Protein AF-A0A930V3K7-F1 (afdb_monomer)

Radius of gyration: 13.12 Å; Cα contacts (8 Å, |Δi|>4): 125; chains: 1; bounding box: 36×26×37 Å

Mean predicted aligned error: 4.08 Å

Sequence (84 aa):
MDVWEHGGRKFEVVMASDLDRDGMALELTDLADAPGVGPV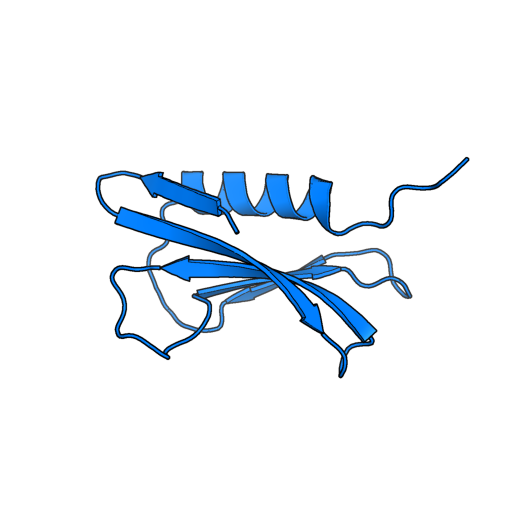LEAFWHDSAPGFDFIVHRPTVVPLPVIERFVNEASRLLPPVQQR

pLDDT: mean 90.2, std 10.25, range [40.84, 98.19]

Secondary structure (DSSP, 8-state):
-EEEEETTEEEEEEEEEETTTTEEEEEEEETTSPTT---SEEEEEETTTTEEEEEE-S-----HHHHHHHHHHHHHHSS-----

Solvent-accessible surface area (backbone atoms only — not comparable to full-atom values): 5166 Å² total; per-residue (Å²): 119,50,77,46,76,58,96,92,44,45,33,39,36,38,77,43,79,37,78,89,78,70,37,42,32,36,35,35,26,57,68,84,51,69,88,88,73,65,49,38,36,36,38,35,42,38,85,95,59,83,49,74,51,77,46,69,75,50,98,73,92,74,60,65,72,58,53,54,50,48,54,55,48,40,70,69,67,48,59,79,78,81,83,125

Nearest PDB structures (foldseek):
  8c7g-assembly1_A  TM=4.261E-01  e=1.163E+00  Drosophila melanogaster
  8bgm-assembly1_B  TM=2.462E-01  e=5.120E-01  Paraclostridium bifermentans

Organism: NCBI:txid2784339

Foldseek 3Di:
DDWDDDPNWIKDWDWDQDPVLRFIKIFICTPVDDPPPGGQWMWTADPVDGDIDIDGPDDDDDPVVVVVVSVVVCVVPGPDDPPD

Structure (mmCIF, N/CA/C/O backbone):
data_AF-A0A930V3K7-F1
#
_entry.id   AF-A0A930V3K7-F1
#
loop_
_atom_site.group_PDB
_atom_site.id
_atom_site.type_symbol
_atom_site.label_atom_id
_atom_site.label_alt_id
_atom_site.label_comp_id
_atom_site.label_asym_id
_atom_site.label_entity_id
_atom_site.label_seq_id
_atom_site.pdbx_PDB_ins_code
_atom_site.Cartn_x
_atom_site.Cartn_y
_atom_site.Cartn_z
_atom_site.occupancy
_atom_site.B_iso_or_equiv
_atom_site.auth_seq_id
_atom_site.auth_comp_id
_atom_site.auth_asym_id
_atom_site.auth_atom_id
_atom_site.pdbx_PDB_model_num
ATOM 1 N N . MET A 1 1 ? -1.754 -11.060 0.410 1.00 80.88 1 MET A N 1
ATOM 2 C CA . MET A 1 1 ? -2.577 -10.113 1.178 1.00 80.88 1 MET A CA 1
ATOM 3 C C . MET A 1 1 ? -2.082 -10.167 2.603 1.00 80.88 1 MET A C 1
ATOM 5 O O . MET A 1 1 ? -2.146 -11.238 3.195 1.00 80.88 1 MET A O 1
ATOM 9 N N . ASP A 1 2 ? -1.577 -9.045 3.102 1.00 93.56 2 ASP A N 1
ATOM 10 C CA . ASP A 1 2 ? -1.082 -8.898 4.471 1.00 93.56 2 ASP A CA 1
ATOM 11 C C . ASP A 1 2 ? -1.891 -7.821 5.195 1.00 93.56 2 ASP A C 1
ATOM 13 O O . ASP A 1 2 ? -2.342 -6.860 4.577 1.00 93.56 2 ASP A O 1
ATOM 17 N N . VAL A 1 3 ? -2.059 -7.961 6.511 1.00 97.06 3 VAL A N 1
ATOM 18 C CA . VAL A 1 3 ? -2.694 -6.934 7.350 1.00 97.06 3 VAL A CA 1
ATOM 19 C C . VAL A 1 3 ? -1.668 -6.394 8.332 1.00 97.06 3 VAL A C 1
ATOM 21 O O . VAL A 1 3 ? -1.036 -7.144 9.077 1.00 97.06 3 VAL A O 1
ATOM 24 N N . TRP A 1 4 ? -1.490 -5.080 8.325 1.00 97.75 4 TRP A N 1
ATOM 25 C CA . TRP A 1 4 ? -0.586 -4.355 9.205 1.00 97.75 4 TRP A CA 1
ATOM 26 C C . TRP A 1 4 ? -1.385 -3.626 10.274 1.00 97.75 4 TRP A C 1
A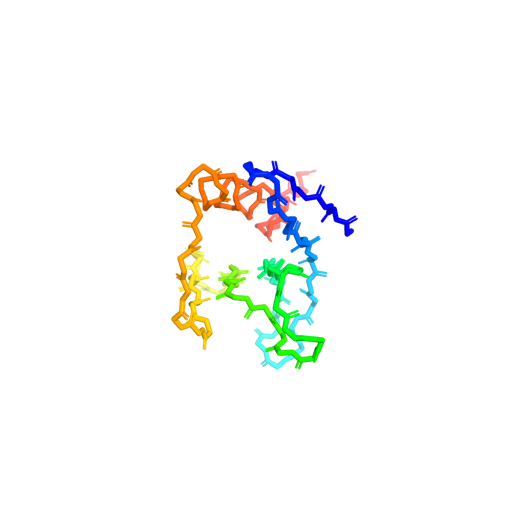TOM 28 O O . TRP A 1 4 ? -2.480 -3.135 10.016 1.00 97.75 4 TRP A O 1
ATOM 38 N N . GLU A 1 5 ? -0.826 -3.524 11.474 1.00 97.25 5 GLU A N 1
ATOM 39 C CA . GLU A 1 5 ? -1.454 -2.812 12.582 1.00 97.25 5 GLU A CA 1
ATOM 40 C C . GLU A 1 5 ? -0.527 -1.713 13.102 1.00 97.25 5 GLU A C 1
ATOM 42 O O . GLU A 1 5 ? 0.670 -1.933 13.297 1.00 97.25 5 GLU A O 1
ATOM 47 N N . HIS A 1 6 ? -1.081 -0.520 13.321 1.00 97.00 6 HIS A N 1
ATOM 48 C CA . HIS A 1 6 ? -0.368 0.602 13.922 1.00 97.00 6 HIS A CA 1
ATOM 49 C C . HIS A 1 6 ? -1.322 1.452 14.762 1.00 97.00 6 HIS A C 1
ATOM 51 O O . HIS A 1 6 ? -2.301 1.992 14.247 1.00 97.00 6 HIS A O 1
ATOM 57 N N . GLY A 1 7 ? -1.043 1.582 16.063 1.00 93.94 7 GLY A N 1
ATOM 58 C CA . GLY A 1 7 ? -1.864 2.393 16.971 1.00 93.94 7 GLY A CA 1
ATOM 59 C C . GLY A 1 7 ? -3.339 1.969 17.022 1.00 93.94 7 GLY A C 1
ATOM 60 O O . GLY A 1 7 ? -4.210 2.828 17.119 1.00 93.94 7 GLY A O 1
ATOM 61 N N . GLY A 1 8 ? -3.630 0.669 16.886 1.00 94.88 8 GLY A N 1
ATOM 62 C CA . GLY A 1 8 ? -4.991 0.117 16.858 1.00 94.88 8 GLY A CA 1
ATOM 63 C C . GLY A 1 8 ? -5.734 0.261 15.521 1.00 94.88 8 GLY A C 1
ATOM 64 O O . GLY A 1 8 ? -6.848 -0.243 15.396 1.00 94.88 8 GLY A O 1
ATOM 65 N N . ARG A 1 9 ? -5.137 0.911 14.511 1.00 95.06 9 ARG A N 1
ATOM 66 C CA . ARG A 1 9 ? -5.655 0.950 13.132 1.00 95.06 9 ARG A CA 1
ATOM 67 C C . ARG A 1 9 ? -5.076 -0.202 12.323 1.00 95.06 9 ARG A C 1
ATOM 69 O O . ARG A 1 9 ? -3.898 -0.529 12.483 1.00 95.06 9 ARG A O 1
ATOM 76 N N . LYS A 1 10 ? -5.896 -0.791 11.453 1.00 97.06 10 LYS A N 1
ATOM 77 C CA . LYS A 1 10 ? -5.511 -1.912 10.593 1.00 97.06 10 LYS A CA 1
ATOM 78 C C . LYS A 1 10 ? -5.497 -1.478 9.140 1.00 97.06 10 LYS A C 1
ATOM 80 O O . LYS A 1 10 ? -6.442 -0.851 8.676 1.00 97.06 10 LYS A O 1
ATOM 85 N N . PHE A 1 11 ? -4.442 -1.860 8.442 1.00 97.06 11 PHE A N 1
ATOM 86 C CA . PHE A 1 11 ? -4.225 -1.533 7.046 1.00 97.06 11 PHE A CA 1
ATOM 87 C C . PHE A 1 11 ? -4.001 -2.822 6.275 1.00 97.06 11 PHE A C 1
ATOM 89 O O . PHE A 1 11 ? -3.124 -3.612 6.620 1.00 97.06 11 PHE A O 1
ATOM 96 N N . GLU A 1 12 ? -4.815 -3.055 5.266 1.00 96.81 12 GLU A N 1
ATOM 97 C CA . GLU A 1 12 ? -4.667 -4.175 4.355 1.00 96.81 12 GLU A CA 1
ATOM 98 C C . GLU A 1 12 ? -3.730 -3.788 3.214 1.00 96.81 12 GLU A C 1
ATOM 100 O O . GLU A 1 12 ? -3.802 -2.675 2.696 1.00 96.81 12 GLU A O 1
ATOM 105 N N . VAL A 1 13 ? -2.849 -4.715 2.841 1.00 97.19 13 VAL A N 1
ATOM 106 C CA . VAL A 1 13 ? -1.910 -4.556 1.735 1.00 97.19 13 VAL A CA 1
ATOM 107 C C . VAL A 1 13 ? -2.043 -5.705 0.756 1.00 97.19 13 VAL A C 1
ATOM 109 O O . VAL A 1 13 ? -1.925 -6.887 1.114 1.00 97.19 13 VAL A O 1
ATOM 112 N N . VAL A 1 14 ? -2.286 -5.350 -0.500 1.00 96.06 14 VAL A N 1
ATOM 113 C CA . VAL A 1 14 ? -2.567 -6.288 -1.585 1.00 96.06 14 VAL A CA 1
ATOM 114 C C . VAL A 1 14 ? -1.706 -5.937 -2.786 1.00 96.06 14 VAL A C 1
ATOM 116 O O . VAL A 1 14 ? -1.551 -4.773 -3.129 1.00 96.06 14 VAL A O 1
ATOM 119 N N . MET A 1 15 ? -1.126 -6.953 -3.424 1.00 94.69 15 MET A N 1
ATOM 120 C CA . MET A 1 15 ? -0.589 -6.792 -4.772 1.00 94.69 15 MET A CA 1
ATOM 121 C C . MET A 1 15 ? -1.719 -6.990 -5.772 1.00 94.69 15 MET A C 1
ATOM 123 O O . MET A 1 15 ? -2.414 -8.007 -5.712 1.00 94.69 15 MET A O 1
ATOM 127 N N . ALA A 1 16 ? -1.853 -6.051 -6.695 1.00 90.12 16 ALA A N 1
ATOM 128 C CA . ALA A 1 16 ? -2.825 -6.083 -7.770 1.00 90.12 16 ALA A CA 1
ATOM 129 C C . ALA A 1 16 ? -2.099 -6.098 -9.120 1.00 90.12 16 ALA A C 1
ATOM 131 O O . ALA A 1 16 ? -1.049 -5.479 -9.288 1.00 90.12 16 ALA A O 1
ATOM 132 N N . SER A 1 17 ? -2.653 -6.838 -10.078 1.00 85.44 17 SER A N 1
ATOM 133 C CA . SER A 1 17 ? -2.269 -6.696 -11.481 1.00 85.44 17 SER A CA 1
ATOM 134 C C . SER A 1 17 ? -3.156 -5.622 -12.089 1.00 85.44 17 SER A C 1
ATOM 136 O O . SER A 1 17 ? -4.380 -5.711 -11.986 1.00 85.44 17 SER A O 1
ATOM 138 N N . ASP A 1 18 ? -2.536 -4.627 -12.710 1.00 84.25 18 ASP A N 1
ATOM 139 C CA . ASP A 1 18 ? -3.241 -3.609 -13.467 1.00 84.25 18 ASP A CA 1
ATOM 140 C C . ASP A 1 18 ? -3.108 -3.917 -14.958 1.00 84.25 18 ASP A C 1
ATOM 142 O O . ASP A 1 18 ? -2.038 -3.771 -15.549 1.00 84.25 18 ASP A O 1
ATOM 146 N N . LEU A 1 19 ? -4.205 -4.389 -15.550 1.00 79.69 19 LEU A N 1
ATOM 147 C CA . LEU A 1 19 ? -4.253 -4.777 -16.959 1.00 79.69 19 LEU A CA 1
ATOM 148 C C . LEU A 1 19 ? -4.333 -3.570 -17.901 1.00 79.69 19 LEU A C 1
ATOM 150 O O . LEU A 1 19 ? -3.946 -3.690 -19.060 1.00 79.69 19 LEU A O 1
ATOM 154 N N . ASP A 1 20 ? -4.829 -2.428 -17.422 1.00 83.19 20 ASP A N 1
ATOM 155 C CA . ASP A 1 20 ? -4.976 -1.215 -18.230 1.00 83.19 20 ASP A CA 1
ATOM 156 C C . ASP A 1 20 ? -3.629 -0.493 -18.377 1.00 83.19 20 ASP A C 1
ATOM 158 O O . ASP A 1 20 ? -3.318 0.049 -19.439 1.00 83.19 20 ASP A O 1
ATOM 162 N N . ARG A 1 21 ? -2.813 -0.511 -17.316 1.00 83.75 21 ARG A N 1
ATOM 163 C CA . ARG A 1 21 ? -1.444 0.024 -17.287 1.00 83.75 21 ARG A CA 1
ATOM 164 C C . ARG A 1 21 ? -0.370 -1.020 -17.614 1.00 83.75 21 ARG A C 1
ATOM 166 O O . ARG A 1 21 ? 0.800 -0.655 -17.653 1.00 83.75 21 ARG A O 1
ATOM 173 N N . ASP A 1 22 ? -0.768 -2.272 -17.851 1.00 82.38 22 ASP A N 1
ATOM 174 C CA . ASP A 1 22 ? 0.105 -3.425 -18.123 1.00 82.38 22 ASP A CA 1
ATOM 175 C C . ASP A 1 22 ? 1.253 -3.544 -17.106 1.00 82.38 22 ASP A C 1
ATOM 177 O O . ASP A 1 22 ? 2.435 -3.488 -17.442 1.00 82.38 22 ASP A O 1
ATOM 181 N N . GLY A 1 23 ? 0.900 -3.638 -15.821 1.00 84.38 23 GLY A N 1
ATOM 182 C CA . GLY A 1 23 ? 1.887 -3.656 -14.746 1.00 84.38 23 GLY A CA 1
ATOM 183 C C . GLY A 1 23 ? 1.379 -4.201 -13.417 1.00 84.38 23 GLY A C 1
ATOM 184 O O . GLY A 1 23 ? 0.287 -4.766 -13.302 1.00 84.38 23 GLY A O 1
ATOM 185 N N . MET A 1 24 ? 2.210 -4.037 -12.389 1.00 89.62 24 MET A N 1
ATOM 186 C CA . MET A 1 24 ? 1.918 -4.468 -11.024 1.00 89.62 24 MET A CA 1
ATOM 187 C C . MET A 1 24 ? 1.799 -3.263 -10.094 1.00 89.62 24 MET A C 1
ATOM 189 O O . MET A 1 24 ? 2.650 -2.370 -10.093 1.00 89.62 24 MET A O 1
ATOM 193 N N . ALA A 1 25 ? 0.766 -3.291 -9.257 1.00 94.75 25 ALA A N 1
ATOM 194 C CA . ALA A 1 25 ? 0.529 -2.331 -8.196 1.00 94.75 25 ALA A CA 1
ATOM 195 C C . ALA A 1 25 ? 0.612 -2.997 -6.818 1.00 94.75 25 ALA A C 1
ATOM 197 O O . ALA A 1 25 ? 0.318 -4.183 -6.642 1.00 94.75 25 ALA A O 1
ATOM 198 N N . LEU A 1 26 ? 0.995 -2.208 -5.821 1.00 97.31 26 LEU A N 1
ATOM 199 C CA . LEU A 1 26 ? 0.794 -2.504 -4.413 1.00 97.31 26 LEU A CA 1
ATOM 200 C C . LEU A 1 26 ? -0.230 -1.503 -3.889 1.00 97.31 26 LEU A C 1
ATOM 202 O O . LEU A 1 26 ? -0.055 -0.300 -4.043 1.00 97.31 26 LEU A O 1
ATOM 206 N N . GLU A 1 27 ? -1.283 -1.996 -3.262 1.00 97.12 27 GLU A N 1
ATOM 207 C CA . GLU A 1 27 ? -2.400 -1.211 -2.753 1.00 97.12 27 GLU A CA 1
ATOM 208 C C . GLU A 1 27 ? -2.420 -1.269 -1.226 1.00 97.12 27 GLU A C 1
ATOM 210 O O . GLU A 1 27 ? -2.225 -2.333 -0.637 1.00 97.12 27 GLU A O 1
ATOM 215 N N . LEU A 1 28 ? -2.658 -0.126 -0.585 1.00 97.19 28 LEU A N 1
ATOM 216 C CA . LEU A 1 28 ? -2.847 0.022 0.856 1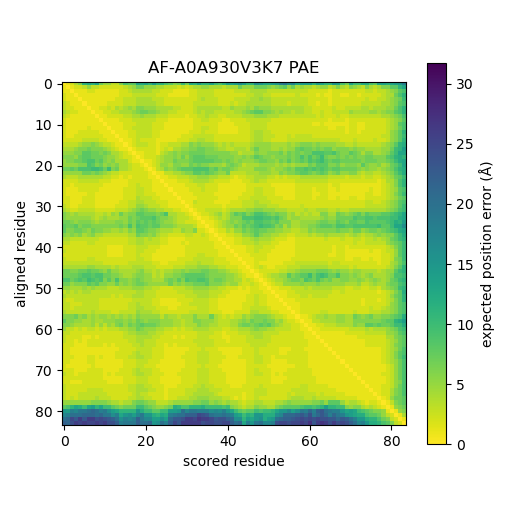.00 97.19 28 LEU A CA 1
ATOM 217 C C . LEU A 1 28 ? -4.274 0.498 1.118 1.00 97.19 28 LEU A C 1
ATOM 219 O O . LEU A 1 28 ? -4.634 1.604 0.718 1.00 97.19 28 LEU A O 1
ATOM 223 N N . THR A 1 29 ? -5.055 -0.284 1.855 1.00 96.44 29 THR A N 1
ATOM 224 C CA . THR A 1 29 ? -6.434 0.033 2.249 1.00 96.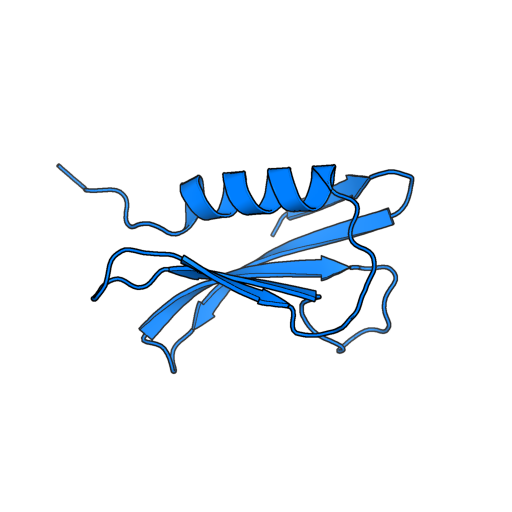44 29 THR A CA 1
ATOM 225 C C . THR A 1 29 ? -6.514 0.196 3.762 1.00 96.44 29 THR A C 1
ATOM 227 O O . THR A 1 29 ? -6.061 -0.668 4.508 1.00 96.44 29 THR A O 1
ATOM 230 N N . ASP A 1 30 ? -7.098 1.291 4.251 1.00 95.38 30 ASP A N 1
ATOM 231 C CA . ASP A 1 30 ? -7.392 1.441 5.680 1.00 95.38 30 ASP A CA 1
ATOM 232 C C . ASP A 1 30 ? -8.716 0.742 6.010 1.00 95.38 30 ASP A C 1
ATOM 234 O O . ASP A 1 30 ? -9.776 1.102 5.502 1.00 95.38 30 ASP A O 1
ATOM 238 N N . LEU A 1 31 ? -8.660 -0.274 6.872 1.00 94.44 31 LEU A N 1
ATOM 239 C CA . LEU A 1 31 ? -9.823 -1.085 7.239 1.00 94.44 31 LEU A CA 1
ATOM 240 C C . LEU A 1 31 ? -10.765 -0.384 8.228 1.00 94.44 31 LEU A C 1
ATOM 242 O O . LEU A 1 31 ? -11.815 -0.933 8.560 1.00 94.44 31 LEU A O 1
ATOM 246 N N . ALA A 1 32 ? -10.404 0.802 8.723 1.00 91.44 32 ALA A N 1
ATOM 247 C CA . ALA A 1 32 ? -11.328 1.656 9.463 1.00 91.44 32 ALA A CA 1
ATOM 248 C C . ALA A 1 32 ? -12.333 2.372 8.542 1.00 91.44 32 ALA A C 1
ATOM 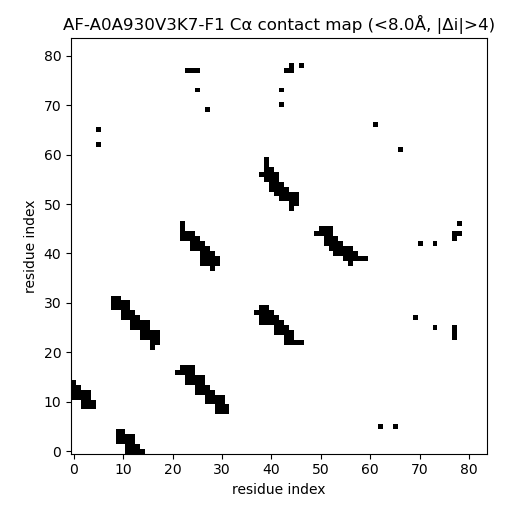250 O O . ALA A 1 32 ? -13.338 2.896 9.028 1.00 91.44 32 ALA A O 1
ATOM 251 N N . ASP A 1 33 ? -12.074 2.408 7.234 1.00 86.75 33 ASP A N 1
ATOM 252 C CA . ASP A 1 33 ? -12.959 3.045 6.270 1.00 86.75 33 ASP A CA 1
ATOM 253 C C . ASP A 1 33 ? -14.175 2.188 5.914 1.00 86.75 33 ASP A C 1
ATOM 255 O O . ASP A 1 33 ? -14.227 0.980 6.152 1.00 86.75 33 ASP A O 1
ATOM 259 N N . ALA A 1 34 ? -15.184 2.833 5.322 1.00 85.12 34 ALA A N 1
ATOM 260 C CA . ALA A 1 34 ? -16.356 2.125 4.833 1.00 85.12 34 ALA A CA 1
ATOM 261 C C . ALA A 1 34 ? -15.951 1.067 3.781 1.00 85.12 34 ALA A C 1
ATOM 263 O O . ALA A 1 34 ? -15.109 1.344 2.919 1.00 85.12 34 ALA A O 1
ATOM 264 N N . PRO A 1 35 ? -16.562 -0.132 3.800 1.00 84.69 35 PRO A N 1
ATOM 265 C CA . PRO A 1 35 ? -16.313 -1.140 2.778 1.00 84.69 35 PRO A CA 1
ATOM 266 C C . PRO A 1 35 ? -16.564 -0.603 1.362 1.00 84.69 35 PRO A C 1
ATOM 268 O O . PRO A 1 35 ? -17.528 0.125 1.130 1.00 84.69 35 PRO A O 1
ATOM 271 N N . GLY A 1 36 ? -15.716 -0.998 0.409 1.00 83.12 36 GLY A N 1
ATOM 272 C CA . GLY A 1 36 ? -15.867 -0.650 -1.009 1.00 83.12 36 GLY A CA 1
ATOM 273 C C . GLY A 1 36 ? -15.294 0.708 -1.425 1.00 83.12 36 GLY A C 1
ATOM 274 O O . GLY A 1 36 ? -15.444 1.085 -2.581 1.00 83.12 36 GLY A O 1
ATOM 275 N N . VAL A 1 37 ? -14.622 1.437 -0.526 1.00 86.31 37 VAL A N 1
ATOM 276 C CA . VAL A 1 37 ? -13.983 2.726 -0.862 1.00 86.31 37 VAL A CA 1
ATOM 277 C C . VAL A 1 37 ? -12.673 2.548 -1.650 1.00 86.31 37 VAL A C 1
ATOM 279 O O . VAL A 1 37 ? -12.224 3.485 -2.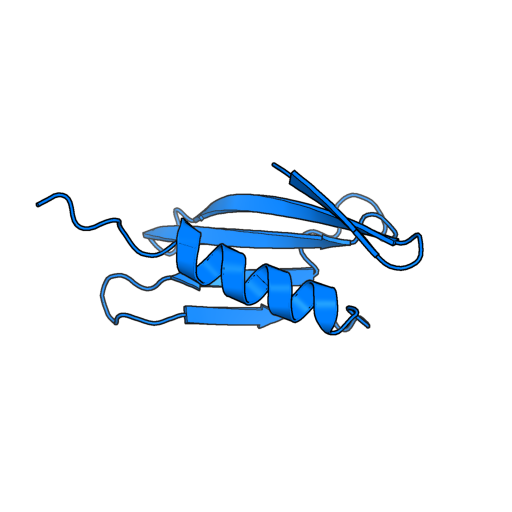307 1.00 86.31 37 VAL A O 1
ATOM 282 N N . GLY A 1 38 ? -12.094 1.345 -1.637 1.00 90.44 38 GLY A N 1
ATOM 283 C CA . GLY A 1 38 ? -10.835 1.040 -2.320 1.00 90.44 38 GLY A CA 1
ATOM 284 C C . GLY A 1 38 ? -9.596 1.529 -1.556 1.00 90.44 38 GLY A C 1
ATOM 285 O O . GLY A 1 38 ? -9.712 1.959 -0.398 1.00 90.44 38 GLY A O 1
ATOM 286 N N . PRO A 1 39 ? -8.409 1.451 -2.183 1.00 94.88 39 PRO A N 1
ATOM 287 C CA . PRO A 1 39 ? -7.151 1.788 -1.532 1.00 94.88 39 PRO A CA 1
ATOM 288 C C . PRO A 1 39 ? -7.037 3.281 -1.221 1.00 94.88 39 PRO A C 1
ATOM 290 O O . PRO A 1 39 ? -7.550 4.148 -1.927 1.00 94.88 39 PRO A O 1
ATOM 293 N N . VAL A 1 40 ? -6.328 3.597 -0.140 1.00 95.69 40 VAL A N 1
ATOM 294 C CA . VAL A 1 40 ? -5.947 4.969 0.216 1.00 95.69 40 VAL A CA 1
ATOM 295 C C . VAL A 1 40 ? -4.671 5.400 -0.501 1.00 95.69 40 VAL A C 1
ATOM 297 O O . VAL A 1 40 ? -4.547 6.565 -0.883 1.00 95.69 40 VAL A O 1
ATOM 300 N N . LEU A 1 41 ? -3.743 4.463 -0.695 1.00 96.38 41 LEU A N 1
ATOM 301 C CA . LEU A 1 41 ? -2.453 4.683 -1.332 1.00 96.38 41 LEU A CA 1
ATOM 302 C C . LEU A 1 41 ? -2.143 3.505 -2.254 1.00 96.38 41 LEU A C 1
ATOM 304 O O . LEU A 1 41 ? -2.335 2.351 -1.879 1.00 96.38 41 LEU A O 1
ATOM 308 N N . GLU A 1 42 ? -1.631 3.814 -3.431 1.00 97.31 42 GLU A N 1
ATOM 309 C CA . GLU A 1 42 ? -1.148 2.850 -4.408 1.00 97.31 42 GLU A CA 1
ATOM 310 C C . GLU A 1 42 ? 0.310 3.171 -4.747 1.00 97.31 42 GLU A C 1
ATOM 312 O O . GLU A 1 42 ? 0.692 4.339 -4.839 1.00 97.31 42 GLU A O 1
ATOM 317 N N . ALA A 1 43 ? 1.124 2.133 -4.915 1.00 97.12 43 ALA A N 1
ATOM 318 C CA . ALA A 1 43 ? 2.421 2.204 -5.568 1.00 97.12 43 ALA A CA 1
ATOM 319 C C . ALA A 1 43 ? 2.345 1.405 -6.868 1.00 97.12 43 ALA A C 1
ATOM 321 O O . ALA A 1 43 ? 1.977 0.234 -6.835 1.00 97.12 43 ALA A O 1
ATOM 322 N N . PHE A 1 44 ? 2.728 2.008 -7.986 1.00 95.12 44 PHE A N 1
ATOM 323 C CA . PHE A 1 44 ? 2.759 1.359 -9.295 1.00 95.12 44 PHE A CA 1
ATOM 324 C C . PHE A 1 44 ? 4.172 1.425 -9.876 1.00 95.12 44 PHE A C 1
ATOM 326 O O . PHE A 1 44 ? 4.811 2.477 -9.818 1.00 95.12 44 PHE A O 1
ATOM 333 N N . TRP A 1 45 ? 4.667 0.313 -10.420 1.00 91.94 45 TRP A N 1
ATOM 334 C CA . TRP A 1 45 ? 5.982 0.244 -11.062 1.00 91.94 45 TRP A CA 1
ATOM 335 C C . TRP A 1 45 ? 5.861 0.327 -12.588 1.00 91.94 45 TRP A C 1
ATOM 337 O O . TRP A 1 45 ? 5.106 -0.430 -13.192 1.00 91.94 45 TRP A O 1
ATOM 347 N N . HIS A 1 46 ? 6.645 1.212 -13.211 1.00 86.44 46 HIS A N 1
ATOM 348 C CA . HIS A 1 46 ? 6.688 1.382 -14.668 1.00 86.44 46 HIS A CA 1
ATOM 349 C C . HIS A 1 46 ? 7.872 0.639 -15.291 1.00 86.44 46 HIS A C 1
ATOM 351 O O . HIS A 1 46 ? 9.020 1.061 -15.147 1.00 86.44 46 HIS A O 1
ATOM 357 N N . ASP A 1 47 ? 7.604 -0.413 -16.066 1.00 80.69 47 ASP A N 1
ATOM 358 C CA . ASP A 1 47 ? 8.662 -1.185 -16.736 1.00 80.69 47 ASP A CA 1
ATOM 359 C C . ASP A 1 47 ? 9.359 -0.408 -17.865 1.00 80.69 47 ASP A C 1
ATOM 361 O O . ASP A 1 47 ? 10.577 -0.496 -18.033 1.00 80.6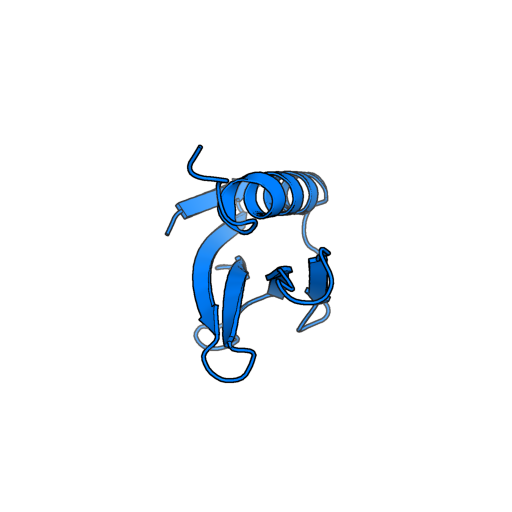9 47 ASP A O 1
ATOM 365 N N . SER A 1 48 ? 8.616 0.395 -18.635 1.00 82.94 48 SER A N 1
ATOM 366 C CA . SER A 1 48 ? 9.169 1.156 -19.767 1.00 82.94 48 SER A CA 1
ATOM 367 C C . SER A 1 48 ? 9.992 2.381 -19.353 1.00 82.94 48 SER A C 1
ATOM 369 O O . SER A 1 48 ? 10.805 2.874 -20.135 1.00 82.94 48 SER A O 1
ATOM 371 N N . ALA A 1 49 ? 9.768 2.892 -18.142 1.00 84.12 49 ALA A N 1
ATOM 372 C CA . ALA A 1 49 ? 10.458 4.042 -17.567 1.00 84.12 49 ALA A CA 1
ATOM 373 C C . ALA A 1 49 ? 10.706 3.764 -16.074 1.00 84.12 49 ALA A C 1
ATOM 375 O O . ALA A 1 49 ? 9.903 4.196 -15.249 1.00 84.12 49 ALA A O 1
ATOM 376 N N . PRO A 1 50 ? 11.786 3.031 -15.729 1.00 84.38 50 PRO A N 1
ATOM 377 C CA . PRO A 1 50 ? 11.987 2.462 -14.398 1.00 84.38 50 PRO A CA 1
ATOM 378 C C . PRO A 1 50 ? 11.801 3.484 -13.275 1.00 84.38 50 PRO A C 1
ATOM 380 O O . PRO A 1 50 ? 12.606 4.403 -13.107 1.00 84.38 50 PRO A O 1
ATOM 383 N N . GLY A 1 51 ? 10.729 3.312 -12.510 1.00 89.19 51 GLY A N 1
ATOM 384 C CA . GLY A 1 51 ? 10.304 4.260 -11.493 1.00 89.19 51 GLY A CA 1
ATOM 385 C C . GLY A 1 51 ? 8.976 3.868 -10.857 1.00 89.19 51 GLY A C 1
ATOM 386 O O . GLY A 1 51 ? 8.280 2.971 -11.333 1.00 89.19 51 GLY A O 1
ATOM 387 N N . PHE A 1 52 ? 8.651 4.557 -9.764 1.00 92.81 52 PHE A N 1
ATOM 388 C CA . PHE A 1 52 ? 7.397 4.382 -9.041 1.00 92.81 52 PHE A CA 1
ATOM 389 C C . PHE A 1 52 ? 6.510 5.606 -9.190 1.00 92.81 52 PHE A C 1
ATOM 391 O O . PHE A 1 52 ? 6.965 6.723 -8.930 1.00 92.81 52 PHE A O 1
ATOM 398 N N . ASP A 1 53 ? 5.235 5.365 -9.466 1.00 94.31 53 ASP A N 1
ATOM 399 C CA . ASP A 1 53 ? 4.180 6.310 -9.130 1.00 94.31 53 ASP A CA 1
ATOM 400 C C . ASP A 1 53 ? 3.604 5.949 -7.764 1.00 94.31 53 ASP A C 1
ATOM 402 O O . ASP A 1 53 ? 3.290 4.789 -7.497 1.00 94.31 53 ASP A O 1
ATOM 406 N N . PHE A 1 54 ? 3.450 6.954 -6.903 1.00 94.94 54 PHE A N 1
ATOM 407 C CA . PHE A 1 54 ? 2.708 6.835 -5.651 1.00 94.94 54 PHE A CA 1
ATOM 408 C C . PHE A 1 54 ? 1.447 7.684 -5.742 1.00 94.94 54 PHE A C 1
ATOM 410 O O . PHE A 1 54 ? 1.521 8.911 -5.849 1.00 94.94 54 PHE A O 1
ATOM 417 N N . ILE A 1 55 ? 0.288 7.036 -5.691 1.00 95.50 55 ILE A N 1
ATOM 418 C CA . ILE A 1 55 ? -1.008 7.677 -5.903 1.00 95.50 55 ILE A CA 1
ATOM 419 C C . ILE A 1 55 ? -1.799 7.640 -4.604 1.00 95.50 55 ILE A C 1
ATOM 421 O O . ILE A 1 55 ? -2.128 6.581 -4.078 1.00 95.50 55 ILE A O 1
ATOM 425 N N . VAL A 1 56 ? -2.134 8.822 -4.090 1.00 94.94 56 VAL A N 1
ATOM 426 C CA . VAL A 1 56 ? -3.074 8.974 -2.976 1.00 94.94 56 VAL A CA 1
ATOM 427 C C . VAL A 1 56 ? -4.466 9.154 -3.571 1.00 94.94 56 VAL A C 1
ATOM 429 O O . VAL A 1 56 ? -4.799 10.237 -4.051 1.00 94.94 56 VAL A O 1
ATOM 432 N N . HIS A 1 57 ? -5.291 8.109 -3.544 1.00 94.12 57 HIS A N 1
ATOM 433 C CA . HIS A 1 57 ? -6.630 8.156 -4.149 1.00 94.12 57 HIS A CA 1
ATOM 434 C C . HIS A 1 57 ? -7.597 9.065 -3.391 1.00 94.12 57 HIS A C 1
ATOM 436 O O . HIS A 1 57 ? -8.587 9.543 -3.945 1.00 94.12 57 HIS A O 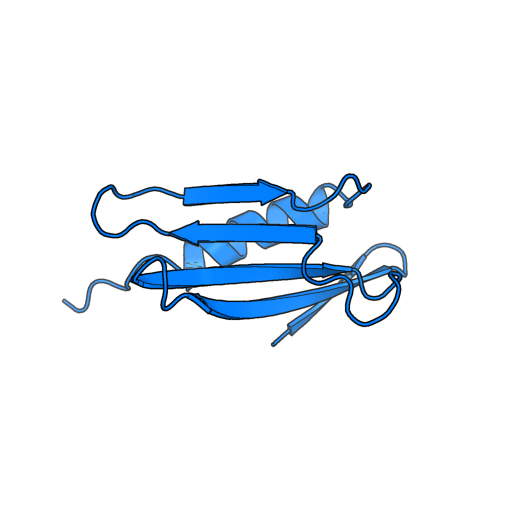1
ATOM 442 N N . ARG A 1 58 ? -7.332 9.298 -2.103 1.00 86.38 58 ARG A N 1
ATOM 443 C CA . ARG A 1 58 ? -8.236 10.028 -1.218 1.00 86.38 58 ARG A CA 1
ATOM 444 C C . ARG A 1 58 ? -7.490 10.694 -0.066 1.00 86.38 58 ARG A C 1
ATOM 446 O O . ARG A 1 58 ? -6.593 10.079 0.510 1.00 86.38 58 ARG A O 1
ATOM 453 N N . PRO A 1 59 ? -7.881 11.918 0.329 1.00 85.75 59 PRO A N 1
ATOM 454 C CA . PRO A 1 59 ? -7.319 12.562 1.507 1.00 85.75 59 PRO A CA 1
ATOM 455 C C . PRO A 1 59 ? -7.606 11.732 2.760 1.00 85.75 59 PRO A C 1
ATOM 457 O O . PRO A 1 59 ? -8.761 11.512 3.122 1.00 85.75 59 PRO A O 1
ATOM 460 N N . THR A 1 60 ? -6.556 11.281 3.435 1.00 86.88 60 THR A N 1
ATOM 461 C CA . THR A 1 60 ? -6.647 10.626 4.741 1.00 86.88 60 THR A CA 1
ATOM 462 C C . THR A 1 60 ? -5.336 10.797 5.502 1.00 86.88 60 THR A C 1
ATOM 464 O O . THR A 1 60 ? -4.291 11.086 4.918 1.00 86.88 60 THR A O 1
ATOM 467 N N . VAL A 1 61 ? -5.384 10.627 6.821 1.00 91.50 61 VAL A N 1
ATOM 468 C CA . VAL A 1 61 ? -4.190 10.646 7.669 1.00 91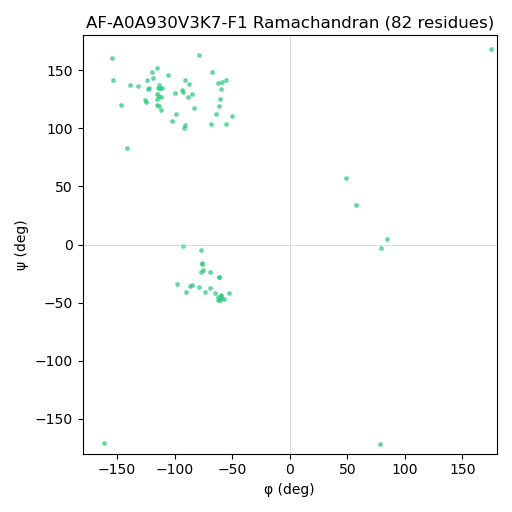.50 61 VAL A CA 1
ATOM 469 C C . VAL A 1 61 ? -3.678 9.220 7.802 1.00 91.50 61 VAL A C 1
ATOM 471 O O . VAL A 1 61 ? -4.198 8.445 8.606 1.00 91.50 61 VAL A O 1
ATOM 474 N N . VAL A 1 62 ? -2.645 8.867 7.041 1.00 94.12 62 VAL A N 1
ATOM 475 C CA . VAL A 1 62 ? -1.916 7.602 7.218 1.00 94.12 62 VAL A CA 1
ATOM 476 C C . VAL A 1 62 ? -0.725 7.847 8.152 1.00 94.12 62 VAL A C 1
ATOM 478 O O . VAL A 1 62 ? 0.009 8.816 7.947 1.00 94.12 62 VAL A O 1
ATOM 481 N N . PRO A 1 63 ? -0.506 7.018 9.190 1.00 96.56 63 PRO A N 1
ATOM 482 C CA . PRO A 1 63 ? 0.673 7.154 10.037 1.00 96.56 63 PRO A CA 1
ATOM 483 C C . PRO A 1 63 ? 1.958 7.011 9.216 1.00 96.56 63 PRO A C 1
ATOM 485 O O . PRO A 1 63 ? 2.093 6.059 8.448 1.00 96.56 63 PRO A O 1
ATOM 488 N N . LEU A 1 64 ? 2.926 7.910 9.415 1.00 97.00 64 LEU A N 1
ATOM 489 C CA . LEU A 1 64 ? 4.188 7.894 8.666 1.00 97.00 64 LEU A CA 1
ATOM 490 C C . LEU A 1 64 ? 4.909 6.527 8.698 1.00 97.00 64 LEU A C 1
ATOM 492 O O . LEU A 1 64 ? 5.306 6.076 7.628 1.00 97.00 64 LEU A O 1
ATOM 496 N N . PRO A 1 65 ? 4.978 5.790 9.828 1.00 97.94 65 PRO A N 1
ATOM 497 C CA . PRO A 1 65 ? 5.597 4.459 9.837 1.00 97.94 65 PRO A CA 1
ATOM 498 C C . PRO A 1 65 ? 4.906 3.433 8.925 1.00 97.94 65 PRO A C 1
ATOM 500 O O . PRO A 1 65 ? 5.542 2.499 8.440 1.00 97.94 65 PRO A O 1
ATOM 503 N N . VAL A 1 66 ? 3.599 3.588 8.680 1.00 98.00 66 VAL A N 1
ATOM 504 C CA . VAL A 1 66 ? 2.850 2.742 7.737 1.00 98.00 66 VAL A CA 1
ATOM 505 C C . VAL A 1 66 ? 3.217 3.111 6.299 1.00 98.00 66 VAL A C 1
ATOM 507 O O . VAL A 1 66 ? 3.427 2.212 5.491 1.00 98.00 66 VAL A O 1
ATOM 510 N N . ILE A 1 67 ? 3.367 4.407 5.998 1.00 97.44 67 ILE A N 1
ATOM 511 C CA . ILE A 1 67 ? 3.830 4.892 4.686 1.00 97.44 67 ILE A CA 1
ATOM 512 C C . ILE A 1 67 ? 5.253 4.396 4.404 1.00 97.44 67 ILE A C 1
ATOM 514 O O . ILE A 1 67 ? 5.512 3.850 3.338 1.00 97.44 67 ILE A O 1
ATOM 518 N N . GLU A 1 68 ? 6.173 4.532 5.358 1.00 98.19 68 GLU A N 1
ATOM 519 C CA . GLU A 1 68 ? 7.560 4.069 5.211 1.00 98.19 68 GLU A CA 1
ATOM 520 C C . GLU A 1 68 ? 7.623 2.563 4.953 1.00 98.19 68 GLU A C 1
ATOM 522 O O . GLU A 1 68 ? 8.311 2.106 4.039 1.00 98.19 68 GLU A O 1
ATOM 527 N N . ARG A 1 69 ? 6.860 1.777 5.724 1.00 98.00 69 ARG A N 1
ATOM 528 C CA . ARG A 1 69 ? 6.741 0.336 5.497 1.00 98.00 69 ARG A CA 1
ATOM 529 C C . ARG A 1 69 ? 6.177 0.035 4.110 1.00 98.00 69 ARG A C 1
ATOM 531 O O . ARG A 1 69 ? 6.708 -0.837 3.432 1.00 98.00 69 ARG A O 1
ATOM 538 N N . PHE A 1 70 ? 5.148 0.761 3.682 1.00 97.94 70 PHE A N 1
ATOM 539 C CA . PHE A 1 70 ? 4.543 0.596 2.364 1.00 97.94 70 PHE A CA 1
ATOM 540 C C . PHE A 1 70 ? 5.534 0.851 1.228 1.00 97.94 70 PHE A C 1
ATOM 542 O O . PHE A 1 70 ? 5.666 0.015 0.339 1.00 97.94 70 PHE A O 1
ATOM 549 N N . VAL A 1 71 ? 6.284 1.952 1.294 1.00 97.38 71 VAL A N 1
ATOM 550 C CA . VAL A 1 71 ? 7.322 2.288 0.308 1.00 97.38 71 VAL A CA 1
ATOM 551 C C . VAL A 1 71 ? 8.396 1.197 0.249 1.00 97.38 71 VAL A C 1
ATOM 553 O O . VAL A 1 71 ? 8.775 0.760 -0.838 1.00 97.38 71 VAL A O 1
ATOM 556 N N . ASN A 1 72 ? 8.853 0.713 1.407 1.00 96.81 72 ASN A N 1
ATOM 557 C CA . ASN A 1 72 ? 9.842 -0.362 1.472 1.00 96.81 72 ASN A CA 1
ATOM 558 C C . ASN A 1 72 ? 9.318 -1.664 0.845 1.00 96.81 72 ASN A C 1
ATOM 560 O O . ASN A 1 72 ? 10.019 -2.284 0.047 1.00 96.81 72 ASN A O 1
ATOM 564 N N . GLU A 1 73 ? 8.083 -2.065 1.150 1.00 96.81 73 GLU A N 1
ATOM 565 C CA . GLU A 1 73 ? 7.478 -3.261 0.552 1.00 96.81 73 GLU A CA 1
ATOM 566 C C . GLU A 1 73 ? 7.262 -3.111 -0.957 1.00 96.81 73 GLU A C 1
ATOM 568 O O . GLU A 1 73 ? 7.606 -4.023 -1.706 1.00 96.81 73 GLU A O 1
ATOM 573 N N . ALA A 1 74 ? 6.796 -1.951 -1.429 1.00 95.88 74 ALA A N 1
ATOM 574 C CA . ALA A 1 74 ? 6.652 -1.666 -2.857 1.00 95.88 74 ALA A CA 1
ATOM 575 C C . ALA A 1 74 ? 7.990 -1.818 -3.598 1.00 95.88 74 ALA A C 1
ATOM 577 O O . ALA A 1 74 ? 8.060 -2.517 -4.609 1.00 95.88 74 ALA A O 1
ATOM 578 N N . SER A 1 75 ? 9.072 -1.253 -3.046 1.00 94.00 75 SER A N 1
ATOM 579 C CA . SER A 1 75 ? 10.423 -1.362 -3.618 1.00 94.00 75 SER A CA 1
ATOM 580 C C . SER A 1 75 ? 10.945 -2.798 -3.709 1.00 94.00 75 SER A C 1
ATOM 582 O O . SER A 1 75 ? 11.753 -3.109 -4.582 1.00 94.00 75 SER A O 1
ATOM 584 N N . ARG A 1 76 ? 10.482 -3.676 -2.814 1.00 93.44 76 ARG A N 1
ATOM 585 C CA . ARG A 1 76 ? 10.889 -5.080 -2.750 1.00 93.44 76 ARG A CA 1
ATOM 586 C C . ARG A 1 76 ? 10.058 -5.966 -3.674 1.00 93.44 76 ARG A C 1
ATOM 588 O O . ARG A 1 76 ? 10.575 -6.962 -4.172 1.00 93.44 76 ARG A O 1
ATOM 595 N N . LEU A 1 77 ? 8.771 -5.656 -3.822 1.00 92.62 77 LEU A N 1
ATOM 596 C CA . LEU A 1 77 ? 7.784 -6.540 -4.441 1.00 92.62 77 LEU A CA 1
ATOM 597 C C . LEU A 1 77 ? 7.500 -6.234 -5.910 1.00 92.62 77 LEU A C 1
ATOM 599 O O . LEU A 1 77 ? 7.194 -7.164 -6.651 1.00 92.62 77 LEU A O 1
ATOM 603 N N . LEU A 1 78 ? 7.539 -4.962 -6.311 1.00 91.69 78 LEU A N 1
ATOM 604 C CA . LEU A 1 78 ? 7.035 -4.545 -7.622 1.00 91.69 78 LEU A CA 1
ATOM 605 C C . LEU A 1 78 ? 8.070 -4.578 -8.752 1.00 91.69 78 LEU A C 1
ATOM 607 O O . LEU A 1 78 ? 7.702 -5.029 -9.836 1.00 91.69 78 LEU A O 1
ATOM 611 N N . PRO A 1 79 ? 9.338 -4.158 -8.562 1.00 88.19 79 PRO A N 1
ATOM 612 C CA . PRO A 1 79 ? 10.312 -4.253 -9.636 1.00 88.19 79 PRO A CA 1
ATOM 613 C C . PRO A 1 79 ? 10.531 -5.721 -10.018 1.00 88.19 79 PRO A C 1
ATOM 615 O O . PRO A 1 79 ? 10.644 -6.574 -9.127 1.00 88.19 79 PRO A O 1
ATOM 618 N N . PRO A 1 80 ? 10.646 -6.044 -11.315 1.00 79.38 80 PRO A N 1
ATOM 619 C CA . PRO A 1 80 ? 10.913 -7.406 -11.737 1.00 79.38 80 PRO A CA 1
ATOM 620 C C . PRO A 1 80 ? 12.255 -7.863 -11.162 1.00 79.38 80 PRO A C 1
ATOM 622 O O . PRO A 1 80 ? 13.297 -7.231 -11.359 1.00 79.38 80 PRO A O 1
ATOM 625 N N . VAL A 1 81 ? 12.247 -8.990 -10.447 1.00 72.06 81 VAL A N 1
ATOM 626 C CA . VAL A 1 81 ? 13.488 -9.631 -10.010 1.00 72.06 81 VAL A CA 1
ATOM 627 C C . VAL A 1 81 ? 14.223 -10.062 -11.274 1.00 72.06 81 VAL A C 1
ATOM 629 O O . VAL A 1 81 ? 13.747 -10.942 -11.989 1.00 72.06 81 VAL A O 1
ATOM 632 N N . GLN A 1 82 ? 15.366 -9.437 -11.574 1.00 55.94 82 GLN A N 1
ATOM 633 C CA . GLN A 1 82 ? 16.231 -9.872 -12.669 1.00 55.94 82 GLN A CA 1
ATOM 634 C C . GLN A 1 82 ? 16.591 -11.344 -12.450 1.00 55.94 82 GLN A C 1
ATOM 636 O O . GLN A 1 82 ? 17.426 -11.671 -11.604 1.00 55.94 82 GLN A O 1
ATOM 641 N N . GLN A 1 83 ? 15.948 -12.235 -13.204 1.00 43.75 83 GLN A N 1
ATOM 642 C CA . GLN A 1 83 ? 16.400 -13.610 -13.337 1.00 43.75 83 GLN A CA 1
ATOM 643 C C . GLN A 1 83 ? 17.719 -13.548 -14.111 1.00 43.75 83 GLN A C 1
ATOM 645 O O . GLN A 1 83 ? 17.730 -13.236 -15.301 1.00 43.75 83 GLN A O 1
ATOM 650 N N . ARG A 1 84 ? 18.834 -13.716 -13.396 1.00 40.84 84 ARG A N 1
ATOM 651 C CA . ARG A 1 84 ? 20.145 -13.957 -14.004 1.00 40.84 84 ARG A CA 1
ATOM 652 C C . ARG A 1 84 ? 20.232 -15.383 -14.518 1.00 40.84 84 ARG A C 1
ATOM 654 O O . ARG A 1 84 ? 19.704 -16.275 -13.818 1.00 40.84 84 ARG A O 1
#